Protein AF-A0A7Z0SDZ3-F1 (afdb_monomer)

Radius of gyration: 17.54 Å; Cα contacts (8 Å, |Δi|>4): 141; chains: 1; bounding box: 46×43×38 Å

Sequence (135 aa):
MVLGMTAEIYKQLEAKISVYTRNKKINPMTASREVLLTLPDVNMEMVDEYLLQRAESERNGEKVAKPDWYSGGGNSEVYMIIAEAMIADGISEKIMAIMKQGEANNGLPFEILKWVEDYPVPSLFSPGNDERVIN

Solvent-accessible surface area (backbone atoms only — not comparable to full-atom values): 8758 Å² total; per-residue (Å²): 139,62,92,90,67,43,76,66,60,46,63,72,42,57,89,75,60,80,84,86,61,89,66,92,60,66,37,68,70,76,51,51,71,74,59,57,64,70,42,83,101,57,56,70,67,64,51,52,53,50,52,50,54,42,52,51,25,57,74,70,73,43,85,67,67,72,59,89,93,53,92,61,60,72,77,76,56,60,46,79,49,76,50,73,48,79,80,49,94,96,38,70,51,32,38,33,36,34,38,31,62,42,83,23,99,83,74,38,69,50,32,81,79,44,80,40,74,72,47,96,62,81,68,75,85,40,78,84,44,63,84,69,61,85,129

Foldseek 3Di:
DDPPDDPVNCVVCVVQDDDPDPDPDDQLLPHDLVNVVVDPPDDNVNSVVLVVVSVVCVVVVHDRDDDPPDPDDNDDQKDKDKDWDDPDVVDIWIKIWIWGAPQDPVRDRIDTPDIDTPPPDDDCPPPVNVVVDDD

pLDDT: mean 87.73, std 8.8, range [38.41, 96.81]

Organism: NCBI:txid2738884

Structure (mmCIF, N/CA/C/O backbone):
data_AF-A0A7Z0SDZ3-F1
#
_entry.id   AF-A0A7Z0SDZ3-F1
#
loop_
_atom_site.group_PDB
_atom_site.id
_atom_site.type_sym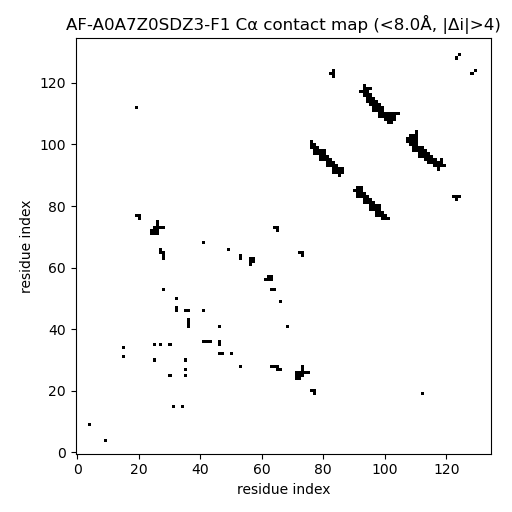bol
_atom_site.label_atom_id
_atom_site.label_alt_id
_atom_site.label_comp_id
_atom_site.label_asym_id
_atom_site.label_entity_id
_atom_site.label_seq_id
_atom_site.pdbx_PDB_ins_code
_atom_site.Cartn_x
_atom_site.Cartn_y
_atom_site.Cartn_z
_atom_site.occupancy
_atom_site.B_iso_or_equiv
_atom_site.auth_seq_id
_atom_site.auth_comp_id
_atom_site.auth_asym_id
_atom_site.auth_atom_id
_atom_site.pdbx_PDB_model_num
ATOM 1 N N . MET A 1 1 ? -3.552 -18.886 12.971 1.00 66.88 1 MET A N 1
ATOM 2 C CA . MET A 1 1 ? -2.250 -18.452 13.527 1.00 66.88 1 MET A CA 1
ATOM 3 C C . MET A 1 1 ? -1.141 -19.200 12.805 1.00 66.88 1 MET A C 1
ATOM 5 O O . MET A 1 1 ? -1.357 -20.359 12.474 1.00 66.88 1 MET A O 1
ATOM 9 N N . VAL A 1 2 ? -0.005 -18.550 12.538 1.00 84.00 2 VAL A N 1
ATOM 10 C CA . VAL A 1 2 ? 1.178 -19.162 11.900 1.00 84.00 2 VAL A CA 1
ATOM 11 C C . VAL A 1 2 ? 2.217 -19.448 12.983 1.00 84.00 2 VAL A C 1
ATOM 13 O O . VAL A 1 2 ? 2.459 -18.596 13.836 1.00 84.00 2 VAL A O 1
ATOM 16 N N . LEU A 1 3 ? 2.808 -20.644 12.977 1.00 88.12 3 LEU A N 1
ATOM 17 C CA . LEU A 1 3 ? 3.833 -21.021 13.951 1.00 88.12 3 LEU A CA 1
ATOM 18 C C . LEU A 1 3 ? 5.047 -20.080 13.837 1.00 88.12 3 LEU A C 1
ATOM 20 O O . LEU A 1 3 ? 5.519 -19.821 12.735 1.00 88.12 3 LEU A O 1
ATOM 24 N N . GLY A 1 4 ? 5.533 -19.563 14.968 1.00 86.94 4 GLY A N 1
ATOM 25 C CA . GLY A 1 4 ? 6.648 -18.607 15.010 1.00 86.94 4 GLY A CA 1
ATOM 26 C C . GLY A 1 4 ? 6.257 -17.138 14.794 1.00 86.94 4 GLY A C 1
ATOM 27 O O . GLY A 1 4 ? 7.104 -16.265 14.948 1.00 86.94 4 GLY A O 1
ATOM 28 N N . MET A 1 5 ? 4.985 -16.838 14.500 1.00 90.38 5 MET A N 1
ATOM 29 C CA . MET A 1 5 ? 4.487 -15.462 14.437 1.00 90.38 5 MET A CA 1
ATOM 30 C C . MET A 1 5 ? 4.204 -14.935 15.849 1.00 90.38 5 MET A C 1
ATOM 32 O O . MET A 1 5 ? 3.230 -15.341 16.484 1.00 90.38 5 MET A O 1
ATOM 36 N N . THR A 1 6 ? 5.047 -14.027 16.341 1.00 91.25 6 THR A N 1
ATOM 37 C CA . THR A 1 6 ? 4.819 -13.301 17.602 1.00 91.25 6 THR A CA 1
ATOM 38 C C . THR A 1 6 ? 4.096 -11.978 17.342 1.00 91.25 6 THR A C 1
ATOM 40 O O . THR A 1 6 ? 4.094 -11.472 16.220 1.00 91.25 6 THR A O 1
ATOM 43 N N . ALA A 1 7 ? 3.498 -11.382 18.380 1.00 87.19 7 ALA A N 1
ATOM 44 C CA . ALA A 1 7 ? 2.864 -10.065 18.267 1.00 87.19 7 ALA A CA 1
ATOM 45 C C . ALA A 1 7 ? 3.857 -8.970 17.831 1.00 87.19 7 ALA A C 1
ATOM 47 O O . ALA A 1 7 ? 3.485 -8.039 17.124 1.00 87.19 7 ALA A O 1
ATOM 48 N N . GLU A 1 8 ? 5.124 -9.097 18.226 1.00 87.81 8 GLU A N 1
ATOM 49 C CA . GLU A 1 8 ? 6.181 -8.161 17.852 1.00 87.81 8 GLU A CA 1
ATOM 50 C C . GLU A 1 8 ? 6.576 -8.291 16.377 1.00 87.81 8 GLU A C 1
ATOM 52 O O . GLU A 1 8 ? 6.613 -7.287 15.670 1.00 87.81 8 GLU A O 1
ATOM 57 N N . ILE A 1 9 ? 6.766 -9.520 15.881 1.00 88.31 9 ILE A N 1
ATOM 58 C CA . ILE A 1 9 ? 7.012 -9.767 14.451 1.00 88.31 9 ILE A CA 1
ATOM 59 C C . ILE A 1 9 ? 5.820 -9.283 13.624 1.00 88.31 9 ILE A C 1
ATOM 61 O O . ILE A 1 9 ? 5.999 -8.614 12.607 1.00 88.31 9 ILE A O 1
ATOM 65 N N . TYR A 1 10 ? 4.598 -9.573 14.079 1.00 86.56 10 TYR A N 1
ATOM 66 C CA . TYR A 1 10 ? 3.387 -9.109 13.414 1.00 86.56 10 TYR A CA 1
ATOM 67 C C . TYR A 1 10 ? 3.357 -7.580 13.307 1.00 86.56 10 TYR A C 1
ATOM 69 O O . TYR A 1 10 ? 3.175 -7.067 12.209 1.00 86.56 10 TYR A O 1
ATOM 77 N N . LYS A 1 11 ? 3.625 -6.849 14.399 1.00 85.19 11 LYS A N 1
ATOM 78 C CA . LYS A 1 11 ? 3.676 -5.376 14.386 1.00 85.19 11 LYS A CA 1
ATOM 79 C C . LYS A 1 11 ? 4.709 -4.817 13.404 1.00 85.19 11 LYS A C 1
ATOM 81 O O . LYS A 1 11 ? 4.448 -3.805 12.764 1.00 85.19 11 LYS A O 1
ATOM 86 N N . GLN A 1 12 ? 5.866 -5.464 13.262 1.00 84.94 12 GLN A N 1
ATOM 87 C CA . GLN A 1 12 ? 6.893 -5.035 12.303 1.00 84.94 12 GLN A CA 1
ATOM 88 C C . GLN A 1 12 ? 6.472 -5.266 10.841 1.00 84.94 12 GLN A C 1
ATOM 90 O O . GLN A 1 12 ? 6.854 -4.499 9.955 1.00 84.94 12 GLN A O 1
ATOM 95 N N . LEU A 1 13 ? 5.691 -6.318 10.582 1.00 86.69 13 LEU A N 1
ATOM 96 C CA . LEU A 1 13 ? 5.248 -6.695 9.239 1.00 86.69 13 LEU A CA 1
ATOM 97 C C . LEU A 1 13 ? 3.932 -6.043 8.818 1.00 86.69 13 LEU A C 1
ATOM 99 O O . LEU A 1 13 ? 3.721 -5.870 7.622 1.00 86.69 13 LEU A O 1
ATOM 103 N N . GLU A 1 14 ? 3.061 -5.688 9.762 1.00 85.06 14 GLU A N 1
ATOM 104 C CA . GLU A 1 14 ? 1.694 -5.217 9.505 1.00 85.06 14 GLU A CA 1
ATOM 105 C C . GLU A 1 14 ? 1.654 -4.057 8.503 1.00 85.06 14 GLU A C 1
ATOM 107 O O . GLU A 1 14 ? 0.855 -4.077 7.572 1.00 85.06 14 GLU A O 1
ATOM 112 N N . ALA A 1 15 ? 2.581 -3.102 8.617 1.00 81.88 15 ALA A N 1
ATOM 113 C CA . ALA A 1 15 ? 2.672 -1.954 7.713 1.00 81.88 15 ALA A CA 1
ATOM 114 C C . ALA A 1 15 ? 3.252 -2.278 6.317 1.00 81.88 15 ALA A C 1
ATOM 116 O O . ALA A 1 15 ? 3.253 -1.418 5.439 1.00 81.88 15 ALA A O 1
ATOM 117 N N . LYS A 1 16 ? 3.785 -3.488 6.106 1.00 86.69 16 LYS A N 1
ATOM 118 C CA . LYS A 1 16 ? 4.494 -3.903 4.880 1.00 86.69 16 LYS A CA 1
ATOM 119 C C . LYS A 1 16 ? 3.743 -4.959 4.067 1.00 86.69 16 LYS A C 1
ATOM 121 O O . LYS A 1 16 ? 4.179 -5.303 2.970 1.00 86.69 16 LYS A O 1
ATOM 126 N N . ILE A 1 17 ? 2.633 -5.483 4.583 1.00 86.81 17 ILE A N 1
ATOM 127 C CA . ILE A 1 17 ? 1.847 -6.540 3.941 1.00 86.81 17 ILE A CA 1
ATOM 128 C C . ILE A 1 17 ? 0.410 -6.083 3.692 1.00 86.81 17 ILE A C 1
ATOM 130 O O . ILE A 1 17 ? -0.124 -5.228 4.390 1.00 86.81 17 ILE A O 1
ATOM 134 N N . SER A 1 18 ? -0.243 -6.687 2.700 1.00 86.62 18 SER A N 1
ATOM 135 C CA . SER A 1 18 ? -1.664 -6.464 2.427 1.00 86.62 18 SER A CA 1
ATOM 136 C C . SER A 1 18 ? -2.404 -7.797 2.349 1.00 86.62 18 SER A C 1
ATOM 138 O O . SER A 1 18 ? -1.904 -8.764 1.779 1.00 86.62 18 SER A O 1
ATOM 140 N N . VAL A 1 19 ? -3.591 -7.859 2.960 1.00 85.75 19 VAL A N 1
ATOM 141 C CA . VAL A 1 19 ? -4.391 -9.097 3.072 1.00 85.75 19 VAL A CA 1
ATOM 142 C C . VAL A 1 19 ? -5.561 -9.119 2.082 1.00 85.75 19 VAL A C 1
ATOM 144 O O . VAL A 1 19 ? -5.964 -10.179 1.619 1.00 85.75 19 VAL A O 1
ATOM 147 N N . TYR A 1 20 ? -6.103 -7.948 1.736 1.00 82.50 20 TYR A N 1
ATOM 148 C CA . TYR A 1 20 ? -7.353 -7.825 0.976 1.00 82.50 20 TYR A CA 1
ATOM 149 C C . TYR A 1 20 ? -7.164 -7.684 -0.543 1.00 82.50 20 TYR A C 1
ATOM 151 O O . TYR A 1 20 ? -8.146 -7.656 -1.283 1.00 82.50 20 TYR A O 1
ATOM 159 N N . THR A 1 21 ? -5.923 -7.607 -1.032 1.00 79.69 21 THR A N 1
ATOM 160 C CA . THR A 1 21 ? -5.646 -7.522 -2.472 1.00 79.69 21 THR A CA 1
ATOM 161 C C . THR A 1 21 ? -5.689 -8.899 -3.136 1.00 79.69 21 THR A C 1
ATOM 163 O O . THR A 1 21 ? -5.206 -9.889 -2.591 1.00 79.69 21 THR A O 1
ATOM 166 N N . ARG A 1 22 ? -6.240 -8.964 -4.353 1.00 77.06 22 ARG A N 1
ATOM 167 C CA . ARG A 1 22 ? -6.145 -10.152 -5.224 1.00 77.06 22 ARG A CA 1
ATOM 168 C C . ARG A 1 22 ? -4.925 -10.103 -6.147 1.00 77.06 22 ARG A C 1
ATOM 170 O O . ARG A 1 22 ? -4.604 -11.103 -6.790 1.00 77.06 22 ARG A O 1
ATOM 177 N N . ASN A 1 23 ? -4.246 -8.957 -6.223 1.00 77.62 23 ASN A N 1
ATOM 178 C CA . ASN A 1 23 ? -3.055 -8.792 -7.038 1.00 77.62 23 ASN A CA 1
ATOM 179 C C . ASN A 1 23 ? -1.831 -9.326 -6.284 1.00 77.62 23 ASN A C 1
ATOM 181 O O . ASN A 1 23 ? -1.479 -8.829 -5.220 1.00 77.62 23 ASN A O 1
ATOM 185 N N . LYS A 1 24 ? -1.170 -10.335 -6.859 1.00 81.81 24 LYS A N 1
ATOM 186 C CA . LYS A 1 24 ? 0.062 -10.924 -6.307 1.00 81.81 24 LYS A CA 1
ATOM 187 C C . LYS A 1 24 ? 1.300 -10.051 -6.542 1.00 81.81 24 LYS A C 1
ATOM 189 O O . LYS A 1 24 ? 2.369 -10.367 -6.032 1.00 81.81 24 LYS A O 1
ATOM 194 N N . LYS A 1 25 ? 1.178 -9.008 -7.364 1.00 87.38 25 LYS A N 1
ATOM 195 C CA . LYS A 1 25 ? 2.260 -8.089 -7.713 1.00 87.38 25 LYS A CA 1
ATOM 196 C C . LYS A 1 25 ? 2.191 -6.829 -6.845 1.00 87.38 25 LYS A C 1
ATOM 198 O O . LYS A 1 25 ? 1.110 -6.340 -6.531 1.00 87.38 25 LYS A O 1
ATOM 203 N N . ILE A 1 26 ? 3.362 -6.315 -6.484 1.00 90.00 26 ILE A N 1
ATOM 204 C CA . ILE A 1 26 ? 3.550 -5.062 -5.745 1.00 90.00 26 ILE A CA 1
ATO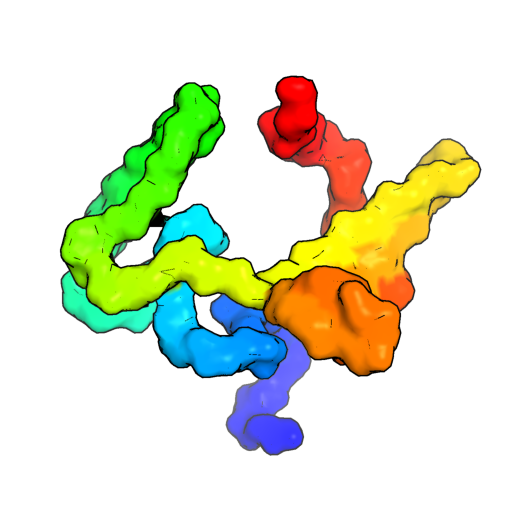M 205 C C . ILE A 1 26 ? 3.216 -3.869 -6.654 1.00 90.00 26 ILE A C 1
ATOM 207 O O . ILE A 1 26 ? 3.548 -3.874 -7.835 1.00 90.00 26 ILE A O 1
ATOM 211 N N . ASN A 1 27 ? 2.587 -2.826 -6.112 1.00 91.81 27 ASN A N 1
ATOM 212 C CA . ASN A 1 27 ? 2.459 -1.554 -6.819 1.00 91.81 27 ASN A CA 1
ATOM 213 C C . ASN A 1 27 ? 3.695 -0.680 -6.526 1.00 91.81 27 ASN A C 1
ATOM 215 O O . ASN A 1 27 ? 3.799 -0.158 -5.413 1.00 91.81 27 ASN A O 1
ATOM 219 N N . PRO A 1 28 ? 4.632 -0.487 -7.475 1.00 92.88 28 PRO A N 1
ATOM 220 C CA . PRO A 1 28 ? 5.855 0.265 -7.207 1.00 92.88 28 PRO A CA 1
ATOM 221 C C . PRO A 1 28 ? 5.592 1.759 -6.978 1.00 92.88 28 PRO A C 1
ATOM 223 O O . PRO A 1 28 ? 6.347 2.417 -6.266 1.00 92.88 28 PRO A O 1
ATOM 226 N N . MET A 1 29 ? 4.476 2.273 -7.502 1.00 91.94 29 MET A N 1
ATOM 227 C CA . MET A 1 29 ? 4.103 3.683 -7.394 1.00 91.94 29 MET A CA 1
ATOM 228 C C . MET A 1 29 ? 3.761 4.079 -5.954 1.00 91.94 29 MET A C 1
ATOM 230 O O . MET A 1 29 ? 3.856 5.247 -5.613 1.00 91.94 29 MET A O 1
ATOM 234 N N . THR A 1 30 ? 3.396 3.123 -5.093 1.00 90.12 30 THR A N 1
ATOM 235 C CA . THR A 1 30 ? 3.021 3.395 -3.693 1.00 90.12 30 THR A CA 1
ATOM 236 C C . THR A 1 30 ? 3.810 2.569 -2.677 1.00 90.12 30 THR A C 1
ATOM 238 O O . THR A 1 30 ? 3.698 2.804 -1.477 1.00 90.12 30 THR A O 1
ATOM 241 N N . ALA A 1 31 ? 4.588 1.576 -3.117 1.00 92.38 31 ALA A N 1
ATOM 242 C CA . ALA A 1 31 ? 5.358 0.713 -2.225 1.00 92.38 31 ALA A CA 1
ATOM 243 C C . ALA A 1 31 ? 6.450 1.485 -1.465 1.00 92.38 31 ALA A C 1
ATOM 245 O O . ALA A 1 31 ? 7.045 2.438 -1.983 1.00 92.38 31 ALA A O 1
ATOM 246 N N . SER A 1 32 ? 6.736 1.041 -0.236 1.00 92.62 32 SER A N 1
ATOM 247 C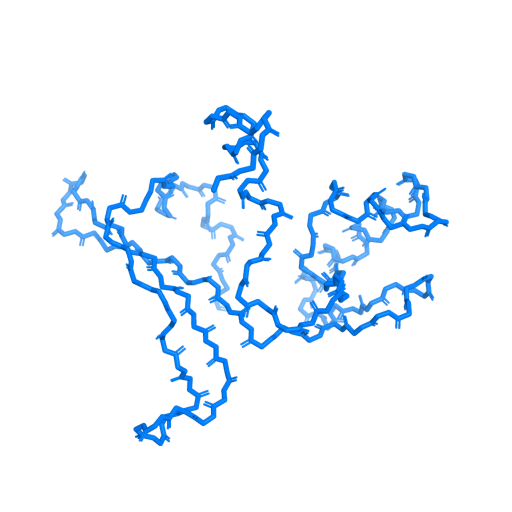 CA . SER A 1 32 ? 7.874 1.543 0.535 1.00 92.62 32 SER A CA 1
ATOM 248 C C . SER A 1 32 ? 9.191 1.011 -0.026 1.00 92.62 32 SER A C 1
ATOM 250 O O . SER A 1 32 ? 9.229 -0.016 -0.710 1.00 92.62 32 SER A O 1
ATOM 252 N N . ARG A 1 33 ? 10.293 1.675 0.335 1.00 94.81 33 ARG A N 1
ATOM 253 C CA . ARG A 1 33 ? 11.648 1.233 -0.006 1.00 94.81 33 ARG A CA 1
ATOM 254 C C . ARG A 1 33 ? 11.895 -0.224 0.375 1.00 94.81 33 ARG A C 1
ATOM 256 O O . ARG A 1 33 ? 12.394 -0.988 -0.442 1.00 94.81 33 ARG A O 1
ATOM 263 N N . GLU A 1 34 ? 11.537 -0.627 1.597 1.00 93.12 34 GLU A N 1
ATOM 264 C CA . GLU A 1 34 ? 11.839 -1.989 2.050 1.00 93.12 34 GLU A CA 1
ATOM 265 C C . GLU A 1 34 ? 11.014 -3.033 1.302 1.00 93.12 34 GLU A C 1
ATOM 267 O O . GLU A 1 34 ? 11.515 -4.122 1.060 1.00 93.12 34 GLU A O 1
ATOM 272 N N . VAL A 1 35 ? 9.788 -2.697 0.884 1.00 93.06 35 VAL A N 1
ATOM 273 C CA . VAL A 1 35 ? 8.971 -3.579 0.040 1.00 93.06 35 VAL A CA 1
ATOM 274 C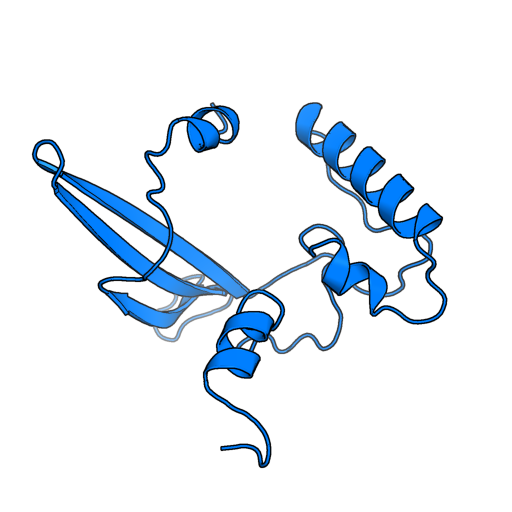 C . VAL A 1 35 ? 9.576 -3.695 -1.361 1.00 93.06 35 VAL A C 1
ATOM 276 O O . VAL A 1 35 ? 9.677 -4.801 -1.884 1.00 93.06 35 VAL A O 1
ATOM 279 N N . LEU A 1 36 ? 10.033 -2.593 -1.963 1.00 94.19 36 LEU A N 1
ATOM 280 C CA . LEU A 1 36 ? 10.678 -2.617 -3.283 1.00 94.19 36 LEU A CA 1
ATOM 281 C C . LEU A 1 36 ? 11.963 -3.456 -3.291 1.00 94.19 36 LEU A C 1
ATOM 283 O O . LEU A 1 36 ? 12.200 -4.191 -4.243 1.00 94.19 36 LEU A O 1
ATOM 287 N N . LEU A 1 37 ? 12.742 -3.416 -2.208 1.00 95.00 37 LEU A N 1
ATOM 288 C CA . LEU A 1 37 ? 13.965 -4.215 -2.054 1.00 95.00 37 LEU A CA 1
ATOM 289 C C . LEU A 1 37 ? 13.723 -5.726 -1.930 1.00 95.00 37 LEU A C 1
ATOM 291 O O . LEU A 1 37 ? 14.676 -6.496 -1.996 1.00 95.00 37 LEU A O 1
ATOM 295 N N . THR A 1 38 ? 12.476 -6.171 -1.750 1.00 92.75 38 THR A N 1
ATOM 296 C CA . THR A 1 38 ? 12.144 -7.608 -1.781 1.00 92.75 38 THR A CA 1
ATOM 297 C C . THR A 1 38 ? 11.978 -8.155 -3.199 1.00 92.75 38 THR A C 1
ATOM 299 O O . THR A 1 38 ? 11.819 -9.365 -3.371 1.00 92.75 38 THR A O 1
ATOM 302 N N . LEU A 1 39 ? 11.979 -7.286 -4.217 1.00 91.88 39 LEU A N 1
ATOM 303 C CA . LEU A 1 39 ? 11.816 -7.697 -5.605 1.00 91.88 39 LEU A CA 1
ATOM 304 C C . LEU A 1 39 ? 13.063 -8.437 -6.115 1.00 91.88 39 LEU A C 1
ATOM 306 O O . LEU A 1 39 ? 14.185 -8.071 -5.764 1.00 91.88 39 LEU A O 1
ATOM 310 N N . PRO A 1 40 ? 12.880 -9.480 -6.945 1.00 89.81 40 PRO A N 1
ATOM 311 C CA . PRO A 1 40 ? 14.000 -10.205 -7.531 1.00 89.81 40 PRO A CA 1
ATOM 312 C C . PRO A 1 40 ? 14.791 -9.296 -8.476 1.00 89.81 40 PRO A C 1
ATOM 314 O O . PRO A 1 40 ? 14.209 -8.436 -9.132 1.00 89.81 40 PRO A O 1
ATOM 317 N N . ASP A 1 41 ? 16.103 -9.524 -8.556 1.00 90.38 41 ASP A N 1
ATOM 318 C CA . ASP A 1 41 ? 17.016 -8.854 -9.495 1.00 90.38 41 ASP A CA 1
ATOM 319 C C . ASP A 1 41 ? 17.082 -7.318 -9.356 1.00 90.38 41 ASP A C 1
ATOM 321 O O . ASP A 1 41 ? 17.469 -6.614 -10.288 1.00 90.38 41 ASP A O 1
ATOM 325 N N . VAL A 1 42 ? 16.738 -6.792 -8.176 1.00 93.81 42 VAL A N 1
ATOM 326 C CA . VAL A 1 42 ? 16.807 -5.365 -7.836 1.00 93.81 42 VAL A CA 1
ATOM 327 C C . VAL A 1 42 ? 17.874 -5.134 -6.763 1.00 93.81 42 VAL A C 1
ATOM 329 O O . VAL A 1 42 ? 18.000 -5.905 -5.813 1.00 93.81 42 VAL A O 1
ATOM 332 N N . ASN A 1 43 ? 18.645 -4.053 -6.901 1.00 95.12 43 ASN A N 1
ATOM 333 C CA . ASN A 1 43 ? 19.627 -3.623 -5.905 1.00 95.12 43 ASN A CA 1
ATOM 334 C C . ASN A 1 43 ? 19.213 -2.296 -5.235 1.00 95.12 43 ASN A C 1
ATOM 336 O O . ASN A 1 43 ? 18.231 -1.663 -5.620 1.00 95.12 43 ASN A O 1
ATOM 340 N N . MET A 1 44 ? 19.960 -1.882 -4.205 1.00 96.25 44 MET A N 1
ATOM 341 C CA . MET A 1 44 ? 19.651 -0.662 -3.445 1.00 96.25 44 MET A CA 1
ATOM 342 C C . MET A 1 44 ? 19.706 0.608 -4.294 1.00 96.25 44 MET A C 1
ATOM 344 O O . MET A 1 44 ? 18.816 1.442 -4.175 1.00 96.25 44 MET A O 1
ATOM 348 N N . GLU A 1 45 ? 20.703 0.722 -5.167 1.00 96.44 45 GLU A N 1
ATOM 349 C CA . GLU A 1 45 ? 20.902 1.894 -6.022 1.00 96.44 45 GLU A CA 1
ATOM 350 C C . GLU A 1 45 ? 19.719 2.101 -6.977 1.00 96.44 45 GLU A C 1
ATOM 352 O O . GLU A 1 45 ? 19.168 3.194 -7.044 1.00 96.44 45 GLU A O 1
ATOM 357 N N . MET A 1 46 ? 19.237 1.026 -7.609 1.00 96.44 46 MET A N 1
ATOM 358 C CA . MET A 1 46 ? 18.074 1.057 -8.505 1.00 96.44 46 MET A CA 1
ATOM 359 C C . MET A 1 46 ? 16.785 1.494 -7.796 1.00 96.44 46 MET A C 1
ATOM 361 O O . MET A 1 46 ? 15.957 2.192 -8.385 1.00 96.44 46 MET A O 1
ATOM 365 N N . VAL A 1 47 ? 16.576 1.060 -6.546 1.00 96.81 47 VAL A N 1
ATOM 366 C CA . VAL A 1 47 ? 15.398 1.462 -5.757 1.00 96.81 47 VAL A CA 1
ATOM 367 C C . VAL A 1 47 ? 15.503 2.918 -5.338 1.00 96.81 47 VAL A C 1
ATOM 369 O O . VAL A 1 47 ? 14.516 3.642 -5.428 1.00 96.81 47 VAL A O 1
ATOM 372 N N . ASP A 1 48 ? 16.677 3.340 -4.879 1.00 96.81 48 ASP A N 1
ATOM 373 C CA . ASP A 1 48 ? 16.894 4.701 -4.399 1.00 96.81 48 ASP A CA 1
ATOM 374 C C . ASP A 1 48 ? 16.757 5.714 -5.538 1.00 96.81 48 ASP A C 1
ATOM 376 O O . ASP A 1 48 ? 16.054 6.711 -5.380 1.00 96.81 48 ASP A O 1
ATOM 380 N N . GLU A 1 49 ? 17.317 5.413 -6.711 1.00 96.38 49 GLU A N 1
ATOM 381 C CA . GLU A 1 49 ? 17.132 6.219 -7.918 1.00 96.38 49 GLU A CA 1
ATOM 382 C C . GLU A 1 49 ? 15.649 6.331 -8.302 1.00 96.38 49 GLU A C 1
ATOM 384 O O . GLU A 1 49 ? 15.139 7.431 -8.522 1.00 96.38 49 GLU A O 1
ATOM 389 N N . TYR A 1 50 ? 14.919 5.211 -8.309 1.00 96.06 50 TYR A N 1
ATOM 390 C CA . TYR A 1 50 ? 13.488 5.223 -8.611 1.00 96.06 50 TYR A CA 1
ATOM 391 C C . TYR A 1 50 ? 12.674 6.045 -7.599 1.00 96.06 50 TYR A C 1
ATOM 393 O O . TYR A 1 50 ? 11.762 6.776 -7.982 1.00 96.06 50 TYR A O 1
ATOM 401 N N . LEU A 1 51 ? 12.981 5.942 -6.303 1.00 96.00 51 LEU A N 1
ATOM 402 C CA . LEU A 1 51 ? 12.275 6.697 -5.266 1.00 96.00 51 LEU A CA 1
ATOM 403 C C . LEU A 1 51 ? 12.520 8.204 -5.379 1.00 96.00 51 LEU A C 1
ATOM 405 O O . LEU A 1 51 ? 11.600 8.976 -5.107 1.00 96.00 51 LEU A O 1
ATOM 409 N N . LEU A 1 52 ? 13.717 8.614 -5.806 1.00 95.75 52 LEU A N 1
ATOM 410 C CA . LEU A 1 52 ? 14.017 10.012 -6.113 1.00 95.75 52 LEU A CA 1
ATOM 411 C C . LEU A 1 52 ? 13.183 10.500 -7.301 1.00 95.75 52 LEU A C 1
ATOM 413 O O . LEU A 1 52 ? 12.466 11.488 -7.164 1.00 95.75 52 LEU A O 1
ATOM 417 N N . GLN A 1 53 ? 13.187 9.762 -8.415 1.00 94.94 53 GLN A N 1
ATOM 418 C CA . GLN A 1 53 ? 12.373 10.089 -9.594 1.00 94.94 53 GLN A CA 1
ATOM 419 C C . GLN A 1 53 ? 10.880 10.173 -9.246 1.00 94.94 53 GLN A C 1
ATOM 421 O O . GLN A 1 53 ? 10.186 11.099 -9.660 1.00 94.94 53 GLN A O 1
ATOM 426 N N . ARG A 1 54 ? 10.381 9.234 -8.431 1.00 94.25 54 ARG A N 1
ATOM 427 C CA . ARG A 1 54 ? 8.994 9.236 -7.956 1.00 94.25 54 ARG A CA 1
ATOM 428 C C . ARG A 1 54 ? 8.670 10.500 -7.162 1.00 94.25 54 ARG A C 1
ATOM 430 O O . ARG A 1 54 ? 7.646 11.122 -7.429 1.00 94.25 54 ARG A O 1
ATOM 437 N N . ALA A 1 55 ? 9.523 10.870 -6.210 1.00 92.31 55 ALA A N 1
ATOM 438 C CA . ALA A 1 55 ? 9.324 12.058 -5.386 1.00 92.31 55 ALA A CA 1
ATOM 439 C C . ALA A 1 55 ? 9.364 13.352 -6.219 1.00 92.31 55 ALA A C 1
ATOM 441 O O . ALA A 1 55 ? 8.595 14.276 -5.958 1.00 92.31 55 ALA A O 1
ATOM 442 N N . GLU A 1 56 ? 10.222 13.417 -7.240 1.00 93.06 56 GLU A N 1
ATOM 443 C CA . GLU A 1 56 ? 10.262 14.538 -8.184 1.00 93.06 56 GLU A CA 1
ATOM 444 C C . GLU A 1 56 ? 8.975 14.635 -9.010 1.00 93.06 56 GLU A C 1
ATOM 446 O O . GLU A 1 56 ? 8.383 15.713 -9.079 1.00 93.06 56 GLU A O 1
ATOM 451 N N . SER A 1 57 ? 8.486 13.520 -9.564 1.00 92.69 57 SER A N 1
ATOM 452 C CA . SER A 1 57 ? 7.209 13.501 -10.288 1.00 92.69 57 SER A CA 1
ATOM 453 C C . SER A 1 57 ? 6.038 13.921 -9.397 1.00 92.69 57 SER A C 1
ATOM 455 O O . SER A 1 57 ? 5.230 14.748 -9.811 1.00 92.69 57 SER A O 1
ATOM 457 N N . GLU A 1 58 ? 5.962 13.413 -8.161 1.00 90.19 58 GLU A N 1
ATOM 458 C CA . GLU A 1 58 ? 4.931 13.808 -7.189 1.00 90.19 58 GLU A CA 1
ATOM 459 C C . GLU A 1 58 ? 4.980 15.314 -6.900 1.00 90.19 58 GLU A C 1
ATOM 461 O O . GLU A 1 58 ? 3.950 15.989 -6.942 1.00 90.19 58 GLU A O 1
ATOM 466 N N . ARG A 1 59 ? 6.180 15.864 -6.677 1.00 89.25 59 ARG A N 1
ATOM 467 C CA . ARG A 1 59 ? 6.383 17.296 -6.421 1.00 89.25 59 ARG A CA 1
ATOM 468 C C . ARG A 1 59 ? 5.998 18.172 -7.615 1.00 89.25 59 ARG A C 1
ATOM 470 O O . ARG A 1 59 ? 5.512 19.284 -7.418 1.00 89.25 59 ARG A O 1
ATOM 477 N N . ASN A 1 60 ? 6.210 17.681 -8.831 1.00 91.25 60 ASN A N 1
ATOM 478 C CA . ASN A 1 60 ? 5.888 18.393 -10.067 1.00 91.25 60 ASN A CA 1
ATOM 479 C C . ASN A 1 60 ? 4.425 18.197 -10.512 1.00 91.25 60 ASN A C 1
ATOM 481 O O . ASN A 1 60 ? 4.018 18.765 -11.525 1.00 91.25 60 ASN A O 1
ATOM 485 N N . GLY A 1 61 ? 3.627 17.406 -9.782 1.00 88.62 61 GLY A N 1
ATOM 486 C CA . GLY A 1 61 ? 2.257 17.055 -10.176 1.00 88.62 61 GLY A CA 1
ATOM 487 C C . GLY A 1 61 ? 2.191 16.158 -11.417 1.00 88.62 61 GLY A C 1
ATOM 488 O O . GLY A 1 61 ? 1.159 16.079 -12.086 1.00 88.62 61 GLY A O 1
ATOM 489 N N . GLU A 1 62 ? 3.294 15.494 -11.751 1.00 91.75 62 GLU A N 1
ATOM 490 C CA . GLU A 1 62 ? 3.398 14.582 -12.879 1.00 91.75 62 GLU A CA 1
ATOM 491 C C . GLU A 1 62 ? 2.894 13.189 -12.503 1.00 91.75 62 GLU A C 1
ATOM 493 O O . GLU A 1 62 ? 2.890 12.760 -11.345 1.00 91.75 62 GLU A O 1
ATOM 498 N N . LYS A 1 63 ? 2.476 12.428 -13.515 1.00 89.62 63 LYS A N 1
ATOM 499 C CA . LYS A 1 63 ? 2.063 11.046 -13.298 1.00 89.62 63 LYS A CA 1
ATOM 500 C C . LYS A 1 63 ? 3.283 10.192 -12.953 1.00 89.62 63 LYS A C 1
ATOM 502 O O . LYS A 1 63 ? 4.115 9.934 -13.818 1.00 89.62 63 LYS A O 1
ATOM 507 N N . VAL A 1 64 ? 3.313 9.661 -11.732 1.00 91.06 64 VAL A N 1
ATOM 508 C CA . VAL A 1 64 ? 4.301 8.657 -11.320 1.00 91.06 64 VAL A CA 1
ATOM 509 C C . VAL A 1 64 ? 4.233 7.444 -12.252 1.00 91.06 64 VAL A C 1
ATOM 511 O O . VAL A 1 64 ? 3.175 6.838 -12.445 1.00 91.06 64 VAL A O 1
ATOM 514 N N . ALA A 1 65 ? 5.372 7.079 -12.834 1.00 91.25 65 ALA A N 1
ATOM 515 C CA . ALA A 1 65 ? 5.511 5.887 -13.657 1.00 91.25 65 ALA A CA 1
ATOM 516 C C . ALA A 1 65 ? 6.012 4.691 -12.832 1.00 91.25 65 ALA A C 1
ATOM 518 O O . ALA A 1 65 ? 6.597 4.827 -11.753 1.00 91.25 65 ALA A O 1
ATOM 519 N N . LYS A 1 66 ? 5.782 3.484 -13.355 1.00 92.50 66 LYS A N 1
ATOM 520 C CA . LYS A 1 66 ? 6.466 2.283 -12.862 1.00 92.50 66 LYS A CA 1
ATOM 521 C C . LYS A 1 66 ? 7.911 2.270 -13.390 1.00 92.50 66 LYS A C 1
ATOM 523 O O . LYS A 1 66 ? 8.123 2.757 -14.499 1.00 92.50 66 LYS A O 1
ATOM 528 N N . PRO A 1 67 ? 8.865 1.670 -12.668 1.00 93.06 67 PRO A 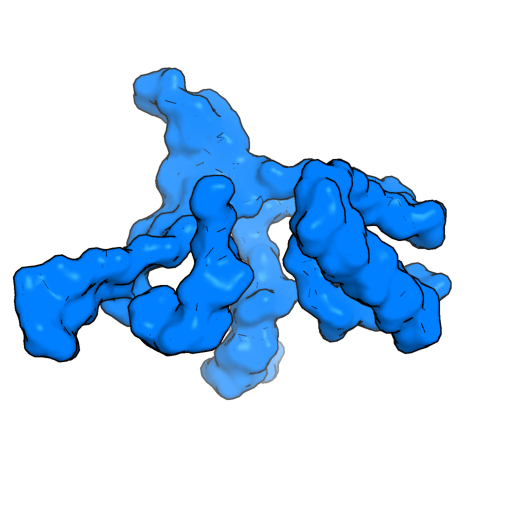N 1
ATOM 529 C CA . PRO A 1 67 ? 10.230 1.553 -13.157 1.00 93.06 67 PRO A CA 1
ATOM 530 C C . PRO A 1 67 ? 10.343 0.508 -14.276 1.00 93.06 67 PRO A C 1
ATOM 532 O O . PRO A 1 67 ? 9.593 -0.475 -14.303 1.00 93.06 67 PRO A O 1
ATOM 535 N N . ASP A 1 68 ? 11.314 0.693 -15.172 1.00 91.12 68 ASP A N 1
ATOM 536 C CA . ASP A 1 68 ? 11.518 -0.158 -16.356 1.00 91.12 68 ASP A CA 1
ATOM 537 C C . ASP A 1 68 ? 11.879 -1.604 -16.006 1.00 91.12 68 ASP A C 1
ATOM 539 O O . ASP A 1 68 ? 11.443 -2.548 -16.667 1.00 91.12 68 ASP A O 1
ATOM 543 N N . TRP A 1 69 ? 12.610 -1.792 -14.908 1.00 91.81 69 TRP A N 1
ATOM 544 C CA . TRP A 1 69 ? 12.971 -3.106 -14.380 1.00 91.81 69 TRP A CA 1
ATOM 545 C C . TRP A 1 69 ? 11.777 -3.864 -13.769 1.00 91.81 69 TRP A C 1
ATOM 547 O O . TRP A 1 69 ? 11.907 -5.030 -13.399 1.00 91.81 69 TRP A O 1
ATOM 557 N N . TYR A 1 70 ? 10.590 -3.249 -13.679 1.00 92.44 70 TYR A N 1
ATOM 558 C CA . TYR A 1 70 ? 9.405 -3.858 -13.083 1.00 92.44 70 TYR A CA 1
ATOM 559 C C . TYR A 1 70 ? 8.334 -4.265 -14.105 1.00 92.44 70 TYR A C 1
ATOM 561 O O . TYR A 1 70 ? 7.752 -3.452 -14.831 1.00 92.44 70 TYR A O 1
ATOM 569 N N . SER A 1 71 ? 7.979 -5.553 -14.100 1.00 87.75 71 SER A N 1
ATOM 570 C CA . SER A 1 71 ? 6.983 -6.152 -15.005 1.00 87.75 71 SER A CA 1
ATOM 571 C C . SER A 1 71 ? 5.561 -6.239 -14.423 1.00 87.75 71 SER A C 1
ATOM 573 O O . SER A 1 71 ? 4.654 -6.805 -15.045 1.00 87.75 71 SER A O 1
ATOM 575 N N . GLY A 1 72 ? 5.334 -5.738 -13.207 1.00 84.94 72 GLY A N 1
ATOM 576 C CA . GLY A 1 72 ? 3.999 -5.670 -12.612 1.00 84.94 72 GLY A CA 1
ATOM 577 C C . GLY A 1 72 ? 3.206 -4.425 -12.990 1.00 84.94 72 GLY A C 1
ATOM 578 O O . GLY A 1 72 ? 3.683 -3.548 -13.710 1.00 84.94 72 GLY A O 1
ATOM 579 N N . GLY A 1 73 ? 1.951 -4.399 -12.538 1.00 82.25 73 GLY A N 1
ATOM 580 C CA . GLY A 1 73 ? 1.049 -3.265 -12.727 1.00 82.25 73 GLY A CA 1
ATOM 581 C C . GLY A 1 73 ? 1.220 -2.209 -11.634 1.00 82.25 73 GLY A C 1
ATOM 582 O O . GLY A 1 73 ? 1.714 -2.512 -10.553 1.00 82.25 73 GLY A O 1
ATOM 583 N N . GLY A 1 74 ? 0.779 -0.985 -11.927 1.00 77.75 74 GLY A N 1
ATOM 584 C CA . GLY A 1 74 ? 0.781 0.152 -10.995 1.00 77.75 74 GLY A CA 1
ATOM 585 C C . GLY A 1 74 ? -0.604 0.526 -10.455 1.00 77.75 74 GLY A C 1
ATOM 586 O O . GLY A 1 74 ? -0.773 1.591 -9.872 1.00 77.75 74 GLY A O 1
ATOM 587 N N . ASN A 1 75 ? -1.610 -0.325 -10.672 1.00 81.81 75 ASN A N 1
ATOM 588 C CA . ASN A 1 75 ? -2.975 -0.062 -10.226 1.00 81.81 75 ASN A CA 1
ATOM 589 C C . ASN A 1 75 ? -3.260 -0.820 -8.927 1.00 81.81 75 ASN A C 1
ATOM 591 O O . ASN A 1 75 ? -2.969 -2.014 -8.815 1.00 81.81 75 ASN A O 1
ATOM 595 N N . SER A 1 76 ? -3.872 -0.119 -7.978 1.00 86.69 76 SER A N 1
ATOM 596 C CA . SER A 1 76 ? -4.410 -0.687 -6.745 1.00 86.69 76 SER A CA 1
ATOM 597 C C . SER A 1 76 ? -5.927 -0.574 -6.792 1.00 86.69 76 SER A C 1
ATOM 599 O O . SER A 1 76 ? -6.441 0.493 -7.090 1.00 86.69 76 SER A O 1
ATOM 601 N N . GLU A 1 77 ? -6.636 -1.658 -6.491 1.00 89.25 77 GLU A N 1
ATOM 602 C CA . GLU A 1 77 ? -8.106 -1.662 -6.385 1.00 89.25 77 GLU A CA 1
ATOM 603 C C . GLU A 1 77 ? -8.565 -1.646 -4.925 1.00 89.25 77 GLU A C 1
ATOM 605 O O . GLU A 1 77 ? -9.754 -1.598 -4.645 1.00 89.25 77 GLU A O 1
ATOM 610 N N . VAL A 1 78 ? -7.633 -1.747 -3.978 1.00 91.38 78 VAL A N 1
ATOM 611 C CA . VAL A 1 78 ? -7.914 -1.777 -2.545 1.00 91.38 78 VAL A CA 1
ATOM 612 C C . VAL A 1 78 ? -7.151 -0.645 -1.888 1.00 91.38 78 VAL A C 1
ATOM 614 O O . VAL A 1 78 ? -5.949 -0.490 -2.103 1.00 91.38 78 VAL A O 1
ATOM 617 N N . TYR A 1 79 ? -7.861 0.114 -1.069 1.00 91.69 79 TYR A N 1
ATOM 618 C CA . TYR A 1 79 ? -7.387 1.309 -0.402 1.00 91.69 79 TYR A CA 1
ATOM 619 C C . TYR A 1 79 ? -7.624 1.173 1.096 1.00 91.69 79 TYR A C 1
ATOM 621 O O . TYR A 1 79 ? -8.663 0.678 1.529 1.00 91.69 79 TYR A O 1
ATOM 629 N N . MET A 1 80 ? -6.657 1.626 1.886 1.00 92.06 80 MET A N 1
ATOM 630 C CA . MET A 1 80 ? -6.839 1.854 3.312 1.00 92.06 80 MET A CA 1
ATOM 631 C C . MET A 1 80 ? -7.020 3.353 3.507 1.00 92.06 80 MET A C 1
ATOM 633 O O . MET A 1 80 ? -6.134 4.130 3.159 1.00 92.06 80 MET A O 1
ATOM 637 N N . ILE A 1 81 ? -8.169 3.745 4.040 1.00 92.62 81 ILE A N 1
ATOM 638 C CA . ILE A 1 81 ? -8.490 5.129 4.360 1.00 92.62 81 ILE A CA 1
ATOM 639 C C . ILE A 1 81 ? -8.437 5.263 5.869 1.00 92.62 81 ILE A C 1
ATOM 641 O O . ILE A 1 81 ? -9.089 4.505 6.585 1.00 92.62 81 ILE A O 1
ATOM 645 N N . ILE A 1 82 ? -7.653 6.224 6.339 1.00 93.50 82 ILE A N 1
ATOM 646 C CA . ILE A 1 82 ? -7.621 6.628 7.737 1.00 93.50 82 ILE A CA 1
ATOM 647 C C . ILE A 1 82 ? -8.195 8.035 7.784 1.00 93.50 82 ILE A C 1
ATOM 649 O O . ILE A 1 82 ? -7.730 8.909 7.054 1.00 93.50 82 ILE A O 1
ATOM 653 N N . ALA A 1 83 ? -9.203 8.239 8.622 1.00 94.12 83 ALA A N 1
ATOM 654 C CA . ALA A 1 83 ? -9.777 9.550 8.868 1.00 94.12 83 ALA A CA 1
ATOM 655 C C . ALA A 1 83 ? -9.657 9.877 10.353 1.00 94.12 83 ALA A C 1
ATOM 657 O O . ALA A 1 83 ? -9.913 9.026 11.205 1.00 94.12 83 ALA A O 1
ATOM 658 N N . GLU A 1 84 ? -9.273 11.115 10.645 1.00 93.88 84 GLU A N 1
ATOM 659 C CA . GLU A 1 84 ? -9.257 11.668 11.993 1.00 93.88 84 GLU A CA 1
ATOM 660 C C . GLU A 1 84 ? -10.176 12.883 12.036 1.00 93.88 84 GLU A C 1
ATOM 662 O O . GLU A 1 84 ? -10.081 13.768 11.185 1.00 93.88 84 GLU A O 1
ATOM 667 N N . ALA A 1 85 ? -11.079 12.915 13.011 1.00 92.50 85 ALA A N 1
ATOM 668 C CA . ALA A 1 85 ? -11.993 14.026 13.228 1.00 92.50 85 ALA A CA 1
ATOM 669 C C . ALA A 1 85 ? -11.672 14.702 14.561 1.00 92.50 85 ALA A C 1
ATOM 671 O O . ALA A 1 85 ? -11.598 14.036 15.592 1.00 92.50 85 ALA A O 1
ATOM 672 N N . MET A 1 86 ? -11.497 16.025 14.545 1.00 91.50 86 MET A N 1
ATOM 673 C CA . MET A 1 86 ? -11.337 16.829 15.757 1.00 91.50 86 MET A CA 1
ATOM 674 C C . MET A 1 86 ? -12.719 17.205 16.296 1.00 91.50 86 MET A C 1
ATOM 676 O O . MET A 1 86 ? -13.501 17.855 15.605 1.00 91.50 86 MET A O 1
ATOM 680 N N . ILE A 1 87 ? -13.024 16.768 17.517 1.00 90.19 87 ILE A N 1
ATOM 681 C CA . ILE A 1 87 ? -14.329 16.975 18.163 1.00 90.19 87 ILE A CA 1
ATOM 682 C C . ILE A 1 87 ? -14.291 18.229 19.037 1.00 90.19 87 ILE A C 1
ATOM 684 O O . ILE A 1 87 ? -15.201 19.055 19.004 1.00 90.19 87 ILE A O 1
ATOM 688 N N . ALA A 1 88 ? -13.223 18.365 19.818 1.00 87.94 88 ALA A N 1
ATOM 689 C CA . ALA A 1 88 ? -12.937 19.510 20.667 1.00 87.94 88 ALA A CA 1
ATOM 690 C C . ALA A 1 88 ? -11.419 19.693 20.753 1.00 87.94 88 ALA A C 1
ATOM 692 O O . ALA A 1 88 ? -10.662 18.852 20.269 1.00 87.94 88 ALA A O 1
ATOM 693 N N . ASP A 1 89 ? -10.970 20.785 21.366 1.00 85.56 89 ASP A N 1
ATOM 694 C CA . ASP A 1 89 ? -9.541 21.062 21.502 1.00 85.56 89 ASP A CA 1
ATOM 695 C C . ASP A 1 89 ? -8.814 19.901 22.207 1.00 85.56 89 ASP A C 1
ATOM 697 O O . ASP A 1 89 ? -9.187 19.490 23.308 1.00 85.56 89 ASP A O 1
ATOM 701 N N . GLY A 1 90 ? -7.823 19.321 21.526 1.00 82.38 90 GLY A N 1
ATOM 702 C CA . GLY A 1 90 ? -7.080 18.141 21.980 1.00 82.38 90 GLY A CA 1
ATOM 703 C C . GLY A 1 90 ? -7.847 16.809 21.981 1.00 82.38 90 GLY A C 1
ATOM 704 O O . GLY A 1 90 ? -7.269 15.797 22.374 1.00 82.38 90 GLY A O 1
ATOM 705 N N . ILE A 1 91 ? -9.110 16.777 21.544 1.00 88.50 91 ILE A N 1
ATOM 706 C CA . ILE A 1 91 ? -9.932 15.562 21.463 1.00 88.50 91 ILE A CA 1
ATOM 707 C C . ILE A 1 91 ? -10.185 15.230 19.996 1.00 88.50 91 ILE A C 1
ATOM 709 O O . ILE A 1 91 ? -10.914 15.942 19.296 1.00 88.50 91 ILE A O 1
ATOM 713 N N . SER A 1 92 ? -9.618 14.115 19.546 1.00 92.00 92 SER A N 1
ATOM 714 C CA . SER A 1 92 ? -9.841 13.585 18.208 1.00 92.00 92 SER A CA 1
ATOM 715 C C . SER A 1 92 ? -10.128 12.092 18.224 1.00 92.00 92 SER A C 1
ATOM 717 O O . SER A 1 92 ? -9.640 11.354 19.077 1.00 92.00 92 SER A O 1
ATOM 719 N N . GLU A 1 93 ? -10.902 11.663 17.235 1.00 92.44 93 GLU A N 1
ATOM 720 C CA . GLU A 1 93 ? -11.261 10.266 17.012 1.00 92.44 93 GLU A CA 1
ATOM 721 C C . GLU A 1 93 ? -10.725 9.795 15.666 1.00 92.44 93 GLU A C 1
ATOM 723 O O . GLU A 1 93 ? -10.755 10.545 14.685 1.00 92.44 93 GLU A O 1
ATOM 728 N N . LYS A 1 94 ? -10.234 8.552 15.614 1.00 94.62 94 LYS A N 1
ATOM 729 C CA . LYS A 1 94 ? -9.646 7.955 14.407 1.00 94.62 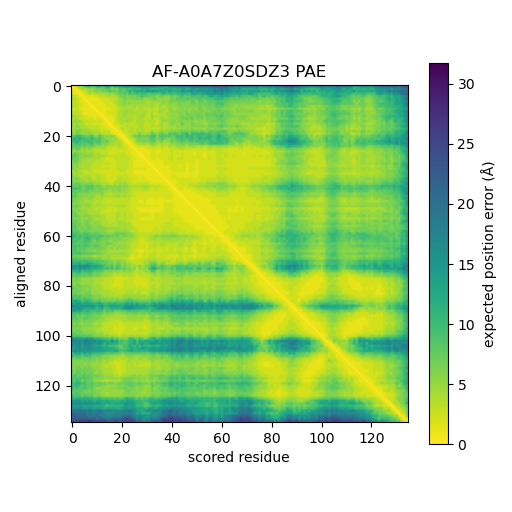94 LYS A CA 1
ATOM 730 C C . LYS A 1 94 ? -10.399 6.716 13.971 1.00 94.62 94 LYS A C 1
ATOM 732 O O . LYS A 1 94 ? -10.548 5.765 14.730 1.00 94.62 94 LYS A O 1
ATOM 737 N N . ILE A 1 95 ? -10.748 6.684 12.693 1.00 95.44 95 ILE A N 1
ATOM 738 C CA . ILE A 1 95 ? -11.320 5.511 12.043 1.00 95.44 95 ILE A CA 1
ATOM 739 C C . ILE A 1 95 ? -10.417 5.041 10.909 1.00 95.44 95 ILE A C 1
ATOM 741 O O . ILE A 1 95 ? -9.766 5.836 10.228 1.00 95.44 95 ILE A O 1
ATOM 745 N N . MET A 1 96 ? -10.403 3.732 10.685 1.00 95.44 96 MET A N 1
ATOM 746 C CA . MET A 1 96 ? -9.785 3.112 9.523 1.00 95.44 96 MET A CA 1
ATOM 747 C C . MET A 1 96 ? -10.813 2.265 8.782 1.00 95.44 96 MET A C 1
ATOM 749 O O . MET A 1 96 ? -11.505 1.434 9.373 1.00 95.44 96 MET A O 1
ATOM 753 N N . ALA A 1 97 ? -10.874 2.456 7.468 1.00 95.00 97 ALA A N 1
ATOM 754 C CA . ALA A 1 97 ? -11.669 1.645 6.565 1.00 95.00 97 ALA A CA 1
ATOM 755 C C . ALA A 1 97 ? -10.786 1.042 5.471 1.00 95.00 97 ALA A C 1
ATOM 75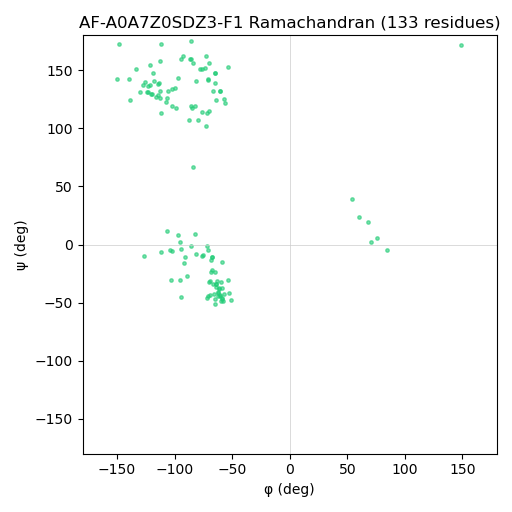7 O O . ALA A 1 97 ? -9.959 1.728 4.870 1.00 95.00 97 ALA A O 1
ATOM 758 N N . ILE A 1 98 ? -10.991 -0.239 5.168 1.00 93.69 98 ILE A N 1
ATOM 759 C CA . ILE A 1 98 ? -10.446 -0.857 3.956 1.00 93.69 98 ILE A CA 1
ATOM 760 C C . ILE A 1 98 ? -11.556 -0.876 2.920 1.00 93.69 98 ILE A C 1
ATOM 762 O O . ILE A 1 98 ? -12.584 -1.522 3.125 1.00 93.69 98 ILE A O 1
ATOM 766 N N . MET A 1 99 ? -11.338 -0.179 1.813 1.00 93.06 99 MET A N 1
ATOM 767 C CA . MET A 1 99 ? -12.284 -0.054 0.715 1.00 93.06 99 MET A CA 1
ATOM 768 C C . MET A 1 99 ? -11.727 -0.726 -0.526 1.00 93.06 99 MET A C 1
ATOM 770 O O . MET A 1 99 ? -10.553 -0.574 -0.852 1.00 93.06 99 MET A O 1
ATOM 774 N N . LYS A 1 100 ? -12.573 -1.454 -1.243 1.00 91.69 100 LYS A N 1
ATOM 775 C CA . LYS A 1 100 ? -12.228 -2.070 -2.517 1.00 91.69 100 LYS A CA 1
ATOM 776 C C . LYS A 1 100 ? -13.071 -1.464 -3.624 1.00 91.69 100 LYS A C 1
ATOM 778 O O . LYS A 1 100 ? -14.290 -1.455 -3.528 1.00 91.69 100 LYS A O 1
ATOM 783 N N . GLN A 1 101 ? -12.419 -0.987 -4.672 1.00 88.81 101 GLN A N 1
ATOM 784 C CA . GLN A 1 101 ? -13.054 -0.536 -5.897 1.00 88.81 101 GLN A CA 1
ATOM 785 C C . GLN A 1 101 ? -13.700 -1.721 -6.620 1.00 88.81 101 GLN A C 1
ATOM 787 O O . GLN A 1 101 ? -13.093 -2.783 -6.784 1.00 88.81 101 GLN A O 1
ATOM 792 N N . GLY A 1 102 ? -14.946 -1.538 -7.037 1.00 83.81 102 GLY A N 1
ATOM 793 C CA . GLY A 1 102 ? -15.748 -2.558 -7.697 1.00 83.81 102 GLY A CA 1
ATOM 794 C C . GLY A 1 102 ? -17.226 -2.388 -7.380 1.00 83.81 102 GLY A C 1
ATOM 795 O O . GLY A 1 102 ? -17.605 -1.578 -6.540 1.00 83.81 102 GLY A O 1
ATOM 796 N N . GLU A 1 103 ? -18.065 -3.161 -8.059 1.00 73.81 103 GLU A N 1
ATOM 797 C CA . GLU A 1 103 ? -19.505 -3.134 -7.822 1.00 73.81 103 GLU A CA 1
ATOM 798 C C . GLU A 1 103 ? -19.823 -3.801 -6.483 1.00 73.81 103 GLU A C 1
ATOM 800 O O . GLU A 1 103 ? -19.814 -5.026 -6.351 1.00 73.81 103 GLU A O 1
ATOM 805 N N . ALA A 1 104 ? -20.086 -2.979 -5.470 1.00 78.06 104 ALA A N 1
ATOM 806 C CA . ALA A 1 104 ? -20.644 -3.457 -4.220 1.00 78.06 104 ALA A CA 1
ATOM 807 C C . ALA A 1 104 ? -22.103 -3.896 -4.428 1.00 78.06 104 ALA A C 1
ATOM 809 O O . ALA A 1 104 ? -22.805 -3.396 -5.308 1.00 78.06 104 ALA A O 1
ATOM 810 N N . ASN A 1 105 ? -22.605 -4.785 -3.565 1.00 75.19 105 ASN A N 1
ATOM 811 C CA . ASN A 1 105 ? -23.982 -5.305 -3.646 1.00 75.19 105 ASN A CA 1
ATOM 812 C C . ASN A 1 105 ? -25.074 -4.214 -3.571 1.00 75.19 105 ASN A C 1
ATOM 814 O O . ASN A 1 105 ? -26.234 -4.476 -3.874 1.00 75.19 105 ASN A O 1
ATOM 818 N N . ASN A 1 106 ? -24.715 -3.002 -3.148 1.00 79.62 106 ASN A N 1
ATOM 819 C CA . ASN A 1 106 ? -25.584 -1.828 -3.067 1.00 79.62 106 ASN A CA 1
ATOM 820 C C . ASN A 1 106 ? -25.461 -0.883 -4.283 1.00 79.62 106 ASN A C 1
ATOM 822 O O . ASN A 1 106 ? -26.003 0.218 -4.244 1.00 79.62 106 ASN A O 1
ATOM 826 N N . GLY A 1 107 ? -24.741 -1.279 -5.338 1.00 81.00 107 GLY A N 1
ATOM 827 C CA . GLY A 1 107 ? -24.539 -0.483 -6.552 1.00 81.00 107 GLY A CA 1
ATOM 828 C C . GLY A 1 107 ? -23.532 0.664 -6.411 1.00 81.00 107 GLY A C 1
ATOM 829 O O . GLY A 1 107 ? -23.376 1.448 -7.345 1.00 81.00 107 GLY A O 1
ATOM 830 N N . LEU A 1 108 ? -22.847 0.786 -5.268 1.00 87.12 108 LEU A N 1
ATOM 831 C CA . LEU A 1 108 ? -21.777 1.768 -5.096 1.00 87.12 108 LEU A CA 1
ATOM 832 C C . LEU A 1 108 ? -20.480 1.298 -5.779 1.00 87.12 108 LEU A C 1
ATOM 834 O O . LEU A 1 108 ? -20.219 0.095 -5.835 1.00 87.12 108 LEU A O 1
ATOM 838 N N . PRO A 1 109 ? -19.624 2.235 -6.237 1.00 89.06 109 PRO A N 1
ATOM 839 C CA . PRO A 1 109 ? -18.355 1.914 -6.900 1.00 89.06 109 PRO A CA 1
ATOM 840 C C . PRO A 1 109 ? -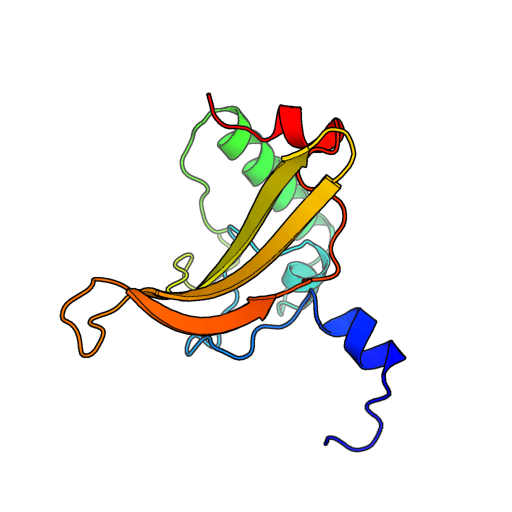17.272 1.371 -5.952 1.00 89.06 109 PRO A C 1
ATOM 842 O O . PRO A 1 109 ? -16.161 1.069 -6.399 1.00 89.06 109 PRO A O 1
ATOM 845 N N . PHE A 1 110 ? -17.572 1.276 -4.652 1.00 90.81 110 PHE A N 1
ATOM 846 C CA . PHE A 1 110 ? -16.676 0.740 -3.637 1.00 90.81 110 PHE A CA 1
ATOM 847 C C . PHE A 1 110 ? -17.421 -0.127 -2.619 1.00 90.81 110 PHE A C 1
ATOM 849 O O . PHE A 1 110 ? -18.516 0.209 -2.168 1.00 90.81 110 PHE A O 1
ATOM 856 N N . GLU A 1 111 ? -16.763 -1.201 -2.195 1.00 92.06 111 GLU A N 1
ATOM 857 C CA . GLU A 1 111 ? -17.168 -2.110 -1.125 1.00 92.06 111 GLU A CA 1
ATOM 858 C C . GLU A 1 111 ? -16.302 -1.869 0.123 1.00 92.06 111 GLU A C 1
ATOM 860 O O . GLU A 1 111 ? -15.074 -1.813 0.028 1.00 92.06 111 GLU A O 1
ATOM 865 N N . ILE A 1 112 ? -16.919 -1.746 1.303 1.00 91.69 112 ILE A N 1
ATOM 866 C CA . ILE A 1 112 ? -16.193 -1.662 2.581 1.00 91.69 112 ILE A CA 1
ATOM 867 C C . ILE A 1 112 ? -15.899 -3.086 3.064 1.00 91.69 112 ILE A C 1
ATOM 869 O O . ILE A 1 112 ? -16.817 -3.849 3.352 1.00 91.69 112 ILE A O 1
ATOM 873 N N . LEU A 1 113 ? -14.617 -3.435 3.172 1.00 91.81 113 LEU A N 1
ATOM 874 C CA . LEU A 1 113 ? -14.150 -4.764 3.581 1.00 91.81 113 LEU A CA 1
ATOM 875 C C . LEU A 1 113 ? -13.840 -4.860 5.078 1.00 91.81 113 LEU A C 1
ATOM 877 O O . LEU A 1 113 ? -13.949 -5.934 5.667 1.00 91.81 113 LEU A O 1
ATOM 881 N N . LYS A 1 114 ? -13.405 -3.756 5.692 1.00 92.62 114 LYS A N 1
ATOM 882 C CA . LYS A 1 114 ? -13.056 -3.686 7.116 1.00 92.62 114 LYS A CA 1
ATOM 883 C C . LYS A 1 114 ? -13.327 -2.284 7.644 1.00 92.62 114 LYS A C 1
ATOM 885 O O . LYS A 1 114 ? -13.044 -1.317 6.944 1.00 92.62 114 LYS A O 1
ATOM 890 N N . TRP A 1 115 ? -13.816 -2.207 8.876 1.00 94.81 115 TRP A N 1
ATOM 891 C CA . TRP A 1 115 ? -14.026 -0.977 9.636 1.00 94.81 115 TRP A CA 1
ATOM 892 C C . TRP A 1 115 ? -13.409 -1.142 11.023 1.00 94.81 115 TRP A C 1
ATOM 894 O O . TRP A 1 115 ? -13.608 -2.180 11.658 1.00 94.81 115 TRP A O 1
ATOM 904 N N . VAL A 1 116 ? -12.622 -0.163 11.463 1.00 94.19 116 VAL A N 1
ATOM 905 C CA . VAL A 1 116 ? -11.965 -0.155 12.775 1.00 94.19 116 VAL A CA 1
ATOM 906 C C . VAL A 1 116 ? -12.051 1.243 13.365 1.00 94.19 116 VAL A C 1
ATOM 908 O O . VAL A 1 116 ? -11.599 2.203 12.745 1.00 94.19 116 VAL A O 1
ATOM 911 N N . GLU A 1 117 ? -12.604 1.330 14.564 1.00 94.00 117 GLU A N 1
ATOM 912 C CA . GLU A 1 117 ? -12.564 2.520 15.416 1.00 94.00 117 GLU A CA 1
ATOM 913 C C . GLU A 1 117 ? -11.279 2.512 16.254 1.00 94.00 117 GLU A C 1
ATOM 915 O O . GLU A 1 117 ? -10.640 1.466 16.401 1.00 94.00 117 GLU A O 1
ATOM 920 N N . ASP A 1 118 ? -10.874 3.675 16.760 1.00 89.62 118 ASP A N 1
ATOM 921 C CA . ASP A 1 118 ? -9.665 3.858 17.570 1.00 89.62 118 ASP A CA 1
ATOM 922 C C . ASP A 1 118 ? -8.381 3.330 16.908 1.00 89.62 118 ASP A C 1
ATOM 924 O O . ASP A 1 118 ? -7.510 2.734 17.551 1.00 89.62 118 ASP A O 1
ATOM 928 N N . TYR A 1 119 ? -8.240 3.520 15.589 1.00 89.44 119 TYR A N 1
ATOM 929 C CA . TYR A 1 119 ? -7.099 2.952 14.871 1.00 89.44 119 TYR A CA 1
ATOM 930 C C . TYR A 1 119 ? -5.767 3.573 15.356 1.00 89.44 119 TYR A C 1
ATOM 932 O O . TYR A 1 119 ? -5.609 4.801 15.312 1.00 89.44 119 TYR A O 1
ATOM 940 N N . PRO A 1 120 ? -4.784 2.762 15.805 1.00 86.56 120 PRO A N 1
ATOM 941 C CA . PRO A 1 120 ? -3.639 3.240 16.579 1.00 86.56 120 PRO A CA 1
ATOM 942 C C . PRO A 1 120 ? -2.512 3.782 15.687 1.00 86.56 120 PRO A C 1
ATOM 944 O O . PRO A 1 120 ? -1.420 3.218 15.619 1.00 86.56 120 PRO A O 1
ATOM 947 N N . VAL A 1 121 ? -2.769 4.895 15.001 1.00 86.38 121 VAL A N 1
ATOM 948 C CA . VAL A 1 121 ? -1.763 5.643 14.230 1.00 86.38 121 VAL A CA 1
ATOM 949 C C . VAL A 1 121 ? -1.472 7.010 14.854 1.00 86.38 121 VAL A C 1
ATOM 951 O O . VAL A 1 121 ? -2.309 7.534 15.596 1.00 86.38 121 VAL A O 1
ATOM 954 N N . PRO A 1 122 ? -0.297 7.611 14.572 1.00 87.81 122 PRO A N 1
ATOM 955 C CA . PRO A 1 122 ? -0.029 9.002 14.929 1.00 87.81 122 PRO A CA 1
ATOM 956 C C . PRO A 1 122 ? -1.117 9.941 14.400 1.00 87.81 122 PRO A C 1
ATOM 958 O O . PRO A 1 122 ? -1.754 9.639 13.389 1.00 87.81 122 PRO A O 1
ATOM 961 N N . SER A 1 123 ? -1.323 11.077 15.075 1.00 88.81 123 SER A N 1
ATOM 962 C CA . SER A 1 123 ? -2.365 12.024 14.668 1.00 88.81 123 SER A CA 1
ATOM 963 C C . SER A 1 123 ? -2.110 12.549 13.254 1.00 88.81 123 SER A C 1
ATOM 965 O O . SER A 1 123 ? -1.001 12.990 12.934 1.00 88.81 123 SER A O 1
ATOM 967 N N . LEU A 1 124 ? -3.147 12.531 12.423 1.00 88.44 124 LEU A N 1
ATOM 968 C CA . LEU A 1 124 ? -3.177 13.135 11.100 1.00 88.44 124 LEU A CA 1
ATOM 969 C C . LEU A 1 124 ? -3.047 14.662 11.171 1.00 88.44 124 LEU A C 1
ATOM 971 O O . LEU A 1 124 ? -2.520 15.242 10.231 1.00 88.44 124 LEU A O 1
ATOM 975 N N . PHE A 1 125 ? -3.393 15.290 12.298 1.00 87.50 125 PHE A N 1
ATOM 976 C CA . PHE A 1 125 ? -3.206 16.728 12.546 1.00 87.50 125 PHE A CA 1
ATOM 977 C C . PHE A 1 125 ? -1.788 17.105 13.007 1.00 87.50 125 PHE A C 1
ATOM 979 O O . PHE A 1 125 ? -1.547 18.226 13.450 1.00 87.50 125 PHE A O 1
ATOM 986 N N . SER A 1 126 ? -0.834 16.172 12.958 1.00 85.81 126 SER A N 1
ATOM 987 C CA . SER A 1 126 ? 0.563 16.480 13.274 1.00 85.81 126 SER A CA 1
ATOM 988 C C . SER A 1 126 ? 1.136 17.467 12.243 1.00 85.81 126 SER A C 1
ATOM 990 O O . SER A 1 126 ? 0.944 17.225 11.051 1.00 85.81 126 SER A O 1
ATOM 992 N N . PRO A 1 127 ? 1.930 18.486 12.641 1.00 80.31 127 PRO A N 1
ATOM 993 C CA . PRO A 1 127 ? 2.436 19.517 11.720 1.00 80.31 127 PRO A CA 1
ATOM 994 C C . PRO A 1 127 ? 3.169 18.977 10.482 1.00 80.31 127 PRO A C 1
ATOM 996 O O . PRO A 1 127 ? 3.124 19.571 9.413 1.00 80.31 127 PRO A O 1
ATOM 999 N N . GLY A 1 128 ? 3.825 17.815 10.593 1.00 75.81 128 GLY A N 1
ATOM 1000 C CA . GLY A 1 128 ? 4.507 17.172 9.462 1.00 75.81 128 GLY A CA 1
ATOM 1001 C C . GLY A 1 128 ? 3.581 16.648 8.354 1.00 75.81 128 GLY A C 1
ATOM 1002 O O . GLY A 1 128 ? 4.068 16.266 7.294 1.00 75.81 128 GLY A O 1
ATOM 1003 N N . ASN A 1 129 ? 2.265 16.601 8.578 1.00 77.00 129 ASN A N 1
ATOM 1004 C CA . ASN A 1 129 ? 1.291 16.211 7.560 1.00 77.00 129 ASN A CA 1
ATOM 1005 C C . ASN A 1 129 ? 0.745 17.404 6.768 1.00 77.00 129 ASN A C 1
ATOM 1007 O O . ASN A 1 129 ? 0.206 17.186 5.686 1.00 77.00 129 ASN A O 1
ATOM 1011 N N . ASP A 1 130 ? 0.923 18.639 7.246 1.00 70.38 130 ASP A N 1
ATOM 1012 C CA . ASP A 1 130 ? 0.449 19.844 6.554 1.00 70.38 130 ASP A CA 1
ATOM 1013 C C . ASP A 1 130 ? 1.139 20.014 5.191 1.00 70.38 130 ASP A C 1
ATOM 1015 O O . ASP A 1 130 ? 0.526 20.448 4.220 1.00 70.38 130 ASP A O 1
ATOM 1019 N N . GLU A 1 131 ? 2.392 19.562 5.078 1.00 65.44 131 GLU A N 1
ATOM 1020 C CA . GLU A 1 131 ? 3.154 19.539 3.821 1.00 65.44 131 GLU A CA 1
ATOM 1021 C C . GLU A 1 131 ? 2.614 18.526 2.793 1.00 65.44 131 GLU A C 1
ATOM 1023 O O . GLU A 1 131 ? 3.013 18.547 1.630 1.00 65.44 131 GLU A O 1
ATOM 1028 N N . ARG A 1 132 ? 1.726 17.614 3.212 1.00 60.53 132 ARG A N 1
ATOM 1029 C CA . ARG A 1 132 ? 1.151 16.544 2.380 1.00 60.53 132 ARG A CA 1
ATOM 1030 C C . ARG A 1 132 ? -0.287 16.818 1.948 1.00 60.53 132 ARG A C 1
ATOM 1032 O O . ARG A 1 132 ? -0.848 16.022 1.193 1.00 60.53 132 ARG A O 1
ATOM 1039 N N . VAL A 1 133 ? -0.891 17.908 2.421 1.00 55.94 133 VAL A N 1
ATOM 1040 C CA . VAL A 1 133 ? -2.236 18.311 2.010 1.00 55.94 133 VAL A CA 1
ATOM 1041 C C . VAL A 1 133 ? -2.142 18.930 0.619 1.00 55.94 133 VAL A C 1
ATOM 1043 O O . VAL A 1 133 ? -1.513 19.966 0.417 1.00 55.94 133 VAL A O 1
ATOM 1046 N N . ILE A 1 134 ? -2.747 18.262 -0.360 1.00 52.72 134 ILE A N 1
ATOM 1047 C CA . ILE A 1 134 ? -2.883 18.788 -1.718 1.00 52.72 134 ILE A CA 1
ATOM 1048 C C . ILE A 1 134 ? -3.920 19.919 -1.645 1.00 52.72 134 ILE A C 1
ATOM 1050 O O . ILE A 1 134 ? -5.080 19.646 -1.333 1.00 52.72 134 ILE A O 1
ATOM 1054 N N . ASN A 1 135 ? -3.492 21.166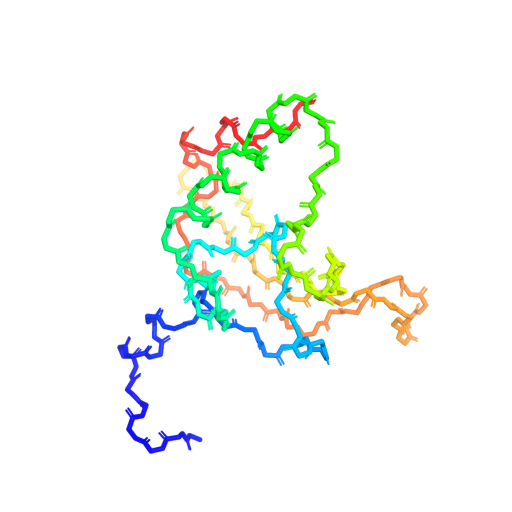 -1.870 1.00 38.41 135 ASN A N 1
ATOM 1055 C CA . ASN A 1 135 ? -4.381 22.329 -2.007 1.00 38.41 135 ASN A CA 1
ATOM 1056 C C . ASN A 1 135 ? -4.956 22.424 -3.421 1.00 38.41 135 ASN A C 1
ATOM 1058 O O . ASN A 1 135 ? -4.177 22.220 -4.380 1.00 38.41 135 ASN A O 1
#

Secondary structure (DSSP, 8-state):
--TT--HHHHHHHHTT--SS----S--TTT--HHHHTTSTT--HHHHHHHHHHHHHHHHTT--PPPPTT--S----SEEEEEEEEEEETTEEEEEEEEEEES--TTS-SEEEEEEEES-----TTSGGGGGG---

Nearest PDB structures (foldseek):
  5kux-assembly1_A  TM=3.513E-01  e=7.127E-01  synthetic construct
  2yz0-assembly1_A  TM=3.708E-01  e=1.243E+00  Saccharomyces cerevisiae
  2oct-assembly1_A  TM=3.003E-01  e=6.700E-01  Homo sapiens
  1n9j-assembly1_B  TM=3.571E-01  e=1.693E+00  Homo sapiens
  1jkm-assembly1_B  TM=2.648E-01  e=2.168E+00  Bacillus subtilis

Mean predicted aligned error: 6.47 Å